Protein AF-W1J8R1-F1 (afdb_monomer)

pLDDT: mean 71.97, std 13.18, range [41.44, 95.25]

Mean predicted aligned error: 13.02 Å

Organism: NCBI:txid1427517

Solvent-accessible surface area (backbone atoms only — not comparable to full-atom values): 8286 Å² total; per-residue (Å²): 131,68,73,87,50,47,66,60,50,51,53,49,51,54,52,40,44,76,62,70,53,57,94,88,52,72,86,82,47,63,68,62,70,63,62,80,79,67,95,63,91,63,87,84,70,92,52,74,68,58,52,52,48,52,52,51,52,50,31,54,50,50,14,61,76,70,73,47,95,47,43,77,65,55,52,51,49,52,54,49,38,56,57,54,68,43,91,81,56,47,69,67,58,54,32,61,75,72,62,53,93,52,67,69,77,52,51,75,48,61,67,76,52,61,70,57,55,47,52,51,50,49,57,55,45,54,69,74,61,61,77,82,123

Structure (mmCIF, N/CA/C/O backbone):
data_AF-W1J8R1-F1
#
_entry.id   AF-W1J8R1-F1
#
loop_
_atom_site.group_PDB
_atom_site.id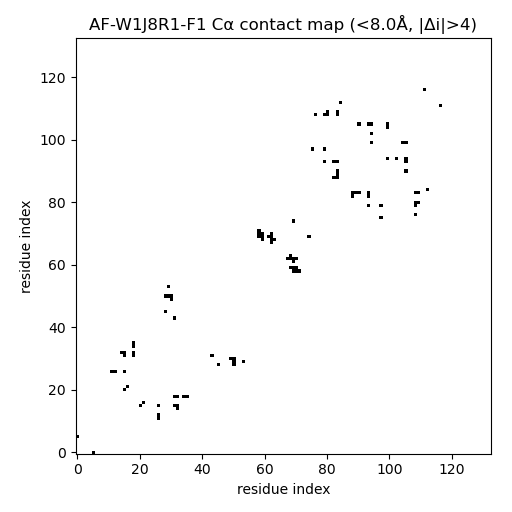
_atom_site.type_symbol
_atom_site.label_atom_id
_atom_site.label_alt_id
_atom_site.label_comp_id
_atom_site.label_asym_id
_atom_site.label_entity_id
_atom_site.label_seq_id
_atom_site.pdbx_PDB_ins_code
_atom_site.Cartn_x
_atom_site.Cartn_y
_atom_site.Cartn_z
_atom_site.occupancy
_atom_site.B_iso_or_equiv
_atom_site.auth_seq_id
_atom_site.auth_comp_id
_atom_site.auth_asym_id
_atom_site.auth_atom_id
_atom_site.pdbx_PDB_model_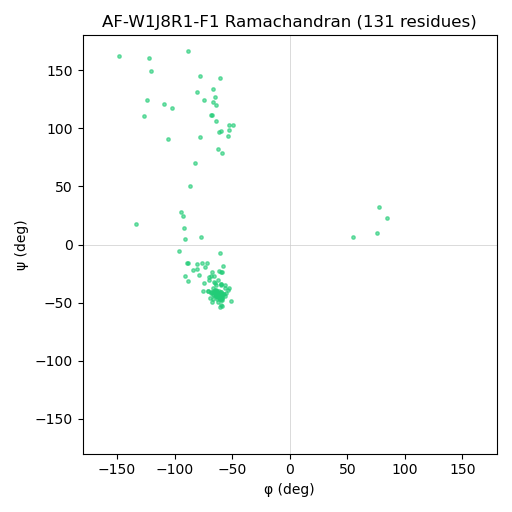num
ATOM 1 N N . MET A 1 1 ? -0.761 -16.150 -0.639 1.00 53.12 1 MET A N 1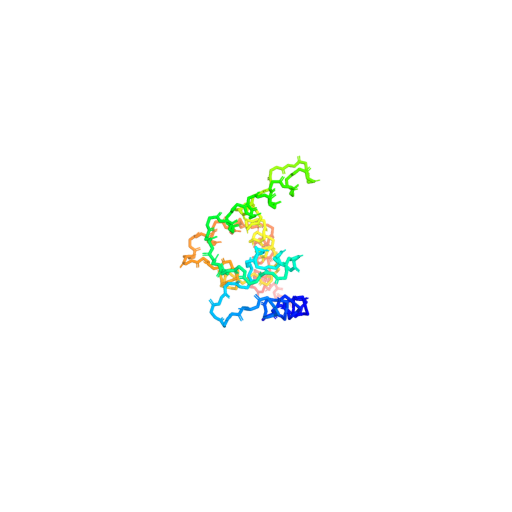
ATOM 2 C CA . MET A 1 1 ? -1.008 -15.242 -1.787 1.00 53.12 1 MET A CA 1
ATOM 3 C C . MET A 1 1 ? -2.508 -15.021 -1.887 1.00 53.12 1 MET A C 1
ATOM 5 O O . MET A 1 1 ? -3.220 -16.012 -1.846 1.00 53.12 1 MET A O 1
ATOM 9 N N . ILE A 1 2 ? -2.983 -13.773 -1.970 1.00 66.81 2 ILE A N 1
ATOM 10 C CA . ILE A 1 2 ? -4.421 -13.449 -2.048 1.00 66.81 2 ILE A CA 1
ATOM 11 C C . ILE A 1 2 ? -4.964 -13.955 -3.402 1.00 66.81 2 ILE A C 1
ATOM 13 O O . ILE A 1 2 ? -4.550 -13.414 -4.434 1.00 66.81 2 ILE A O 1
ATOM 17 N N . PRO A 1 3 ? -5.832 -14.990 -3.445 1.00 68.50 3 PRO A N 1
ATOM 18 C CA . PRO A 1 3 ? -6.251 -15.633 -4.698 1.00 68.50 3 PRO A CA 1
ATOM 19 C C . PRO A 1 3 ? -6.866 -14.661 -5.710 1.00 68.50 3 PRO A C 1
ATOM 21 O O . PRO A 1 3 ? -6.617 -14.764 -6.909 1.00 68.50 3 PRO A O 1
ATOM 24 N N . GL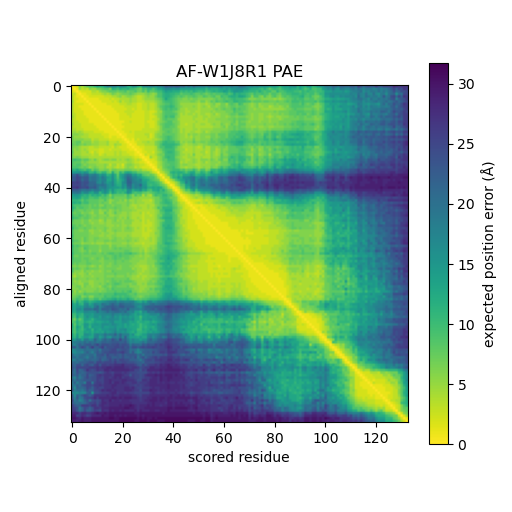N A 1 4 ? -7.593 -13.662 -5.214 1.00 79.44 4 GLN A N 1
ATOM 25 C CA . GLN A 1 4 ? -8.273 -12.636 -6.001 1.00 79.44 4 GLN A CA 1
ATOM 26 C C . GLN A 1 4 ? -7.292 -11.727 -6.761 1.00 79.44 4 GLN A C 1
ATOM 28 O O . GLN A 1 4 ? -7.627 -11.205 -7.822 1.00 79.44 4 GLN A O 1
ATOM 33 N N . LEU A 1 5 ? -6.061 -11.559 -6.259 1.00 73.38 5 LEU A N 1
ATOM 34 C CA . LEU A 1 5 ? -5.030 -10.755 -6.925 1.00 73.38 5 LEU A CA 1
ATOM 35 C C . LEU A 1 5 ? -4.265 -11.542 -7.993 1.00 73.38 5 LEU A C 1
ATOM 37 O O . LEU A 1 5 ? -3.695 -10.943 -8.905 1.00 73.38 5 LEU A O 1
ATOM 41 N N . LYS A 1 6 ? -4.265 -12.878 -7.913 1.00 79.38 6 LYS A N 1
ATOM 42 C CA . LYS A 1 6 ? -3.500 -13.764 -8.801 1.00 79.38 6 LYS A CA 1
ATOM 43 C C . LYS A 1 6 ? -3.709 -13.487 -10.301 1.00 79.38 6 LYS A C 1
ATOM 45 O O . LYS A 1 6 ? -2.695 -13.343 -10.981 1.00 79.38 6 LYS A O 1
ATOM 50 N N . PRO A 1 7 ? -4.940 -13.357 -10.843 1.00 84.81 7 PRO A N 1
ATOM 51 C CA . PRO A 1 7 ? -5.119 -13.134 -12.282 1.00 84.81 7 PRO A CA 1
ATOM 52 C C . PRO A 1 7 ? -4.554 -11.785 -12.744 1.00 84.81 7 PRO A C 1
ATOM 54 O O . PRO A 1 7 ? -3.918 -11.703 -13.793 1.00 84.81 7 PRO A O 1
ATOM 57 N N . ARG A 1 8 ? -4.721 -10.728 -11.939 1.00 81.38 8 ARG A N 1
ATOM 58 C CA . ARG A 1 8 ? -4.208 -9.387 -12.262 1.00 81.38 8 ARG A CA 1
ATOM 59 C C . ARG A 1 8 ? -2.687 -9.321 -12.159 1.00 81.38 8 ARG A C 1
ATOM 61 O O . ARG A 1 8 ? -2.050 -8.719 -13.015 1.00 81.38 8 ARG A O 1
ATOM 68 N N . LEU A 1 9 ? -2.105 -9.971 -11.151 1.00 82.44 9 LEU A N 1
ATOM 69 C CA . LEU A 1 9 ? -0.653 -10.072 -11.005 1.00 82.44 9 LEU A CA 1
ATOM 70 C C . LEU A 1 9 ? -0.027 -10.890 -12.137 1.00 82.44 9 LEU A C 1
ATOM 72 O O . LEU A 1 9 ? 1.000 -10.484 -12.664 1.00 82.44 9 LEU A O 1
ATOM 76 N N . ALA A 1 10 ? -0.660 -11.988 -12.559 1.00 87.12 10 ALA A N 1
ATOM 77 C CA . ALA A 1 10 ? -0.204 -12.758 -13.714 1.00 87.12 10 ALA A CA 1
ATOM 78 C C . ALA A 1 10 ? -0.201 -11.897 -14.987 1.00 87.12 10 ALA A C 1
ATOM 80 O O . ALA A 1 10 ? 0.811 -11.825 -15.677 1.00 87.12 10 ALA A O 1
ATOM 81 N N . GLN A 1 11 ? -1.290 -11.165 -15.246 1.00 87.31 11 GLN A N 1
ATOM 82 C CA . GLN A 1 11 ? -1.364 -10.234 -16.373 1.00 87.31 11 GLN A CA 1
ATOM 83 C C . GLN A 1 11 ? -0.256 -9.168 -16.318 1.00 87.31 11 GLN A C 1
ATOM 85 O O . GLN A 1 11 ? 0.366 -8.874 -17.337 1.00 87.31 11 GLN A O 1
ATOM 90 N N . LEU A 1 12 ? 0.007 -8.608 -15.135 1.00 84.62 12 LEU A N 1
ATOM 91 C CA . LEU A 1 12 ? 1.047 -7.602 -14.931 1.00 84.62 12 LEU A CA 1
ATOM 92 C C . LEU A 1 12 ? 2.449 -8.161 -15.208 1.00 84.62 12 LEU A C 1
ATOM 94 O O . LEU A 1 12 ? 3.246 -7.512 -15.882 1.00 84.62 12 LEU A O 1
ATOM 98 N N . VAL A 1 13 ? 2.736 -9.371 -14.723 1.00 86.75 13 VAL A N 1
ATOM 99 C CA . VAL A 1 13 ? 4.011 -10.067 -14.952 1.00 86.75 13 VAL A CA 1
ATOM 100 C C . VAL A 1 13 ? 4.221 -10.329 -16.441 1.00 86.75 13 VAL A C 1
ATOM 102 O O . VAL A 1 13 ? 5.292 -10.032 -16.966 1.00 86.75 13 VAL A O 1
ATOM 105 N N . GLU A 1 14 ? 3.204 -10.829 -17.141 1.00 88.31 14 GLU A N 1
ATOM 106 C CA . GLU A 1 14 ? 3.296 -11.096 -18.579 1.00 88.31 14 GLU A CA 1
ATOM 107 C C . GLU A 1 14 ? 3.508 -9.808 -19.388 1.00 88.31 14 GLU A C 1
ATOM 109 O O . GLU A 1 14 ? 4.342 -9.763 -20.293 1.00 88.31 14 GLU A O 1
ATOM 114 N N . GLN A 1 15 ? 2.838 -8.715 -19.016 1.00 85.00 15 GLN A N 1
ATOM 115 C CA . GLN A 1 15 ? 3.074 -7.403 -19.624 1.00 85.00 15 GLN A CA 1
ATOM 116 C C . GLN A 1 15 ? 4.485 -6.873 -19.343 1.00 85.00 15 GLN A C 1
ATOM 118 O O . GLN A 1 15 ? 5.127 -6.346 -20.250 1.00 85.00 15 GLN A O 1
ATOM 123 N N . ALA A 1 16 ? 4.987 -7.029 -18.117 1.00 84.19 16 ALA A N 1
ATOM 124 C CA . ALA A 1 16 ? 6.334 -6.606 -17.753 1.00 84.19 16 ALA A CA 1
ATOM 125 C C . ALA A 1 16 ? 7.398 -7.378 -18.549 1.00 84.19 16 ALA A C 1
ATOM 127 O O . ALA A 1 16 ? 8.307 -6.761 -19.108 1.00 84.19 16 ALA A O 1
ATOM 128 N N . LYS A 1 17 ? 7.256 -8.705 -18.672 1.00 85.12 17 LYS A N 1
ATOM 129 C CA . LYS A 1 17 ? 8.128 -9.556 -19.501 1.00 85.12 17 LYS A CA 1
ATOM 130 C C . LYS A 1 17 ? 8.086 -9.154 -20.972 1.00 85.12 17 LYS A C 1
ATOM 132 O O . LYS A 1 17 ? 9.137 -9.022 -21.591 1.00 85.12 17 LYS A O 1
ATOM 137 N N . ALA A 1 18 ? 6.897 -8.880 -21.514 1.00 84.50 18 ALA A N 1
ATOM 138 C CA . ALA A 1 18 ? 6.746 -8.387 -22.884 1.00 84.50 18 ALA A CA 1
ATOM 139 C C . ALA A 1 18 ? 7.433 -7.025 -23.112 1.00 84.50 18 ALA A C 1
ATOM 141 O O . ALA A 1 18 ? 7.785 -6.698 -24.242 1.00 84.50 18 ALA A O 1
ATOM 142 N N . CYS A 1 19 ? 7.652 -6.243 -22.049 1.00 79.62 19 CYS A N 1
ATOM 143 C CA . CYS A 1 19 ? 8.445 -5.012 -22.059 1.00 79.62 19 CYS A CA 1
ATOM 144 C C . CYS A 1 19 ? 9.934 -5.232 -21.707 1.00 79.62 19 CYS A C 1
ATOM 146 O O . CYS A 1 19 ? 10.633 -4.266 -21.405 1.00 79.62 19 CYS A O 1
ATOM 148 N N . GLY A 1 20 ? 10.428 -6.475 -21.720 1.00 82.00 20 GLY A N 1
ATOM 149 C CA . GLY A 1 20 ? 11.837 -6.806 -21.485 1.00 82.00 20 GLY A CA 1
ATOM 150 C C . GLY A 1 20 ? 12.238 -6.927 -20.013 1.00 82.00 20 GLY A C 1
ATOM 151 O O . GLY A 1 20 ? 13.414 -6.756 -19.694 1.00 82.00 20 GLY A O 1
ATOM 152 N N . ALA A 1 21 ? 11.292 -7.188 -19.103 1.00 84.56 21 ALA A N 1
ATOM 153 C CA . ALA A 1 21 ? 11.625 -7.379 -17.696 1.00 84.56 21 ALA A CA 1
ATOM 154 C C . ALA A 1 21 ? 12.449 -8.639 -17.416 1.00 84.56 21 ALA A C 1
ATOM 156 O O . ALA A 1 21 ? 12.114 -9.726 -17.880 1.00 84.56 21 ALA A O 1
ATOM 157 N N . LYS A 1 22 ? 13.498 -8.473 -16.606 1.00 83.69 22 LYS A N 1
ATOM 158 C CA . LYS A 1 22 ? 14.316 -9.542 -16.027 1.00 83.69 22 LYS A CA 1
ATOM 159 C C . LYS A 1 22 ? 13.721 -10.006 -14.696 1.00 83.69 22 LYS A C 1
ATOM 161 O O . LYS A 1 22 ? 12.894 -9.321 -14.104 1.00 83.69 22 LYS A O 1
ATOM 166 N N . GLU A 1 23 ? 14.181 -11.146 -14.188 1.00 81.25 23 GLU A N 1
ATOM 167 C CA . GLU A 1 23 ? 13.645 -11.752 -12.957 1.00 81.25 23 GLU A CA 1
ATOM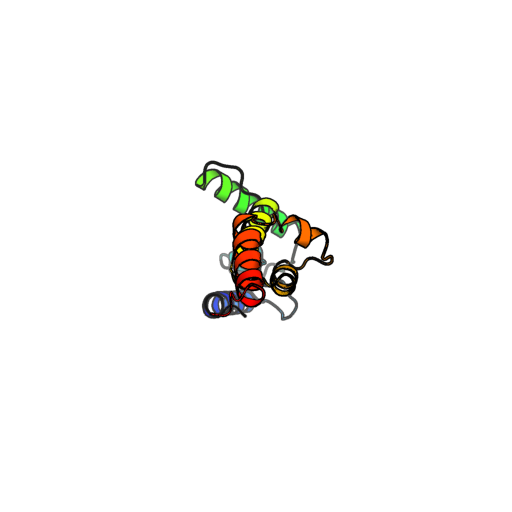 168 C C . GLU A 1 23 ? 13.776 -10.857 -11.715 1.00 81.25 23 GLU A C 1
ATOM 170 O O . GLU A 1 23 ? 12.879 -10.833 -10.878 1.00 81.25 23 GLU A O 1
ATOM 175 N N . ASN A 1 24 ? 14.859 -10.080 -11.622 1.00 82.12 24 ASN A N 1
ATOM 176 C CA . ASN A 1 24 ? 15.141 -9.217 -10.469 1.00 82.12 24 ASN A CA 1
ATOM 177 C C . ASN A 1 24 ? 14.588 -7.794 -10.614 1.00 82.12 24 ASN A C 1
ATOM 179 O O . ASN A 1 24 ? 14.868 -6.928 -9.785 1.00 82.12 24 ASN A O 1
ATOM 183 N N . ASP A 1 25 ? 13.851 -7.523 -11.687 1.00 80.31 25 ASP A N 1
ATOM 184 C CA . ASP A 1 25 ? 13.288 -6.206 -11.910 1.00 80.31 25 ASP A CA 1
ATOM 185 C C . ASP A 1 25 ? 12.038 -5.952 -11.053 1.00 80.31 25 ASP A C 1
ATOM 187 O O . ASP A 1 25 ? 11.211 -6.849 -10.866 1.00 80.31 25 ASP A O 1
ATOM 191 N N . PRO A 1 26 ? 11.831 -4.711 -10.580 1.00 80.06 26 PRO A N 1
ATOM 192 C CA . PRO A 1 26 ? 10.633 -4.363 -9.835 1.00 80.06 26 PRO A CA 1
ATOM 193 C C . PRO A 1 26 ? 9.386 -4.493 -10.719 1.00 80.06 26 PRO A C 1
ATOM 195 O O . PRO A 1 26 ? 9.229 -3.796 -11.723 1.00 80.06 26 PRO A O 1
ATOM 198 N N . LEU A 1 27 ? 8.463 -5.364 -10.299 1.00 78.44 27 LEU A N 1
ATOM 199 C CA . LEU A 1 27 ? 7.209 -5.642 -11.009 1.00 78.44 27 LEU A CA 1
ATOM 200 C C . LEU A 1 27 ? 6.323 -4.393 -11.165 1.00 78.44 27 LEU A C 1
ATOM 202 O O . LEU A 1 27 ? 5.629 -4.244 -12.168 1.00 78.44 27 LEU A O 1
ATOM 206 N N . PHE A 1 28 ? 6.348 -3.493 -10.179 1.00 76.12 28 PHE A N 1
ATOM 207 C CA . PHE A 1 28 ? 5.510 -2.293 -10.135 1.00 76.12 28 PHE A CA 1
ATOM 208 C C . PHE A 1 28 ? 6.174 -1.040 -10.730 1.00 76.12 28 PHE A C 1
ATOM 210 O O . PHE A 1 28 ? 5.756 0.076 -10.425 1.00 76.12 28 PHE A O 1
ATOM 217 N N . ASP A 1 29 ? 7.150 -1.182 -11.633 1.00 78.25 29 ASP A N 1
ATOM 218 C CA . ASP A 1 29 ? 7.615 -0.028 -12.404 1.00 78.25 29 ASP A CA 1
ATOM 219 C C . ASP A 1 29 ? 6.649 0.321 -13.548 1.00 78.25 29 ASP A C 1
ATOM 221 O O . ASP A 1 29 ? 6.756 -0.145 -14.686 1.00 78.25 29 ASP A O 1
ATOM 225 N N . LEU A 1 30 ? 5.722 1.230 -13.248 1.00 73.00 30 LEU A N 1
ATOM 226 C CA . LEU A 1 30 ? 4.750 1.748 -14.212 1.00 73.00 30 LEU A CA 1
ATOM 227 C C . LEU A 1 30 ? 5.401 2.438 -15.416 1.00 73.00 30 LEU A C 1
ATOM 229 O O . LEU A 1 30 ? 4.779 2.535 -16.472 1.00 73.00 30 LEU A O 1
ATOM 233 N N . THR A 1 31 ? 6.637 2.924 -15.288 1.00 76.44 31 THR A N 1
ATOM 234 C CA . THR A 1 31 ? 7.356 3.557 -16.400 1.00 76.44 31 THR A CA 1
ATOM 235 C C . THR A 1 31 ? 7.576 2.533 -17.510 1.00 76.44 31 THR A C 1
ATOM 237 O O . THR A 1 31 ? 7.216 2.790 -18.657 1.00 76.44 31 THR A O 1
ATOM 240 N N . ARG A 1 32 ? 8.042 1.330 -17.151 1.00 78.00 32 ARG A N 1
ATOM 241 C CA . ARG A 1 32 ? 8.250 0.189 -18.057 1.00 78.00 32 ARG A CA 1
ATOM 242 C C . ARG A 1 32 ? 6.999 -0.199 -18.842 1.00 78.00 32 ARG A C 1
ATOM 244 O O . ARG A 1 32 ? 7.067 -0.460 -20.039 1.00 78.00 32 ARG A O 1
ATOM 251 N N . LEU A 1 33 ? 5.846 -0.193 -18.178 1.00 73.31 33 LEU A N 1
ATOM 252 C CA . LEU A 1 33 ? 4.565 -0.585 -18.775 1.00 73.31 33 LEU A CA 1
ATOM 253 C C . LEU A 1 33 ? 4.007 0.471 -19.744 1.00 73.31 33 LEU A C 1
ATOM 255 O O . LEU A 1 33 ? 3.183 0.149 -20.598 1.00 73.31 33 LEU A O 1
ATOM 259 N N . ARG A 1 34 ? 4.467 1.725 -19.650 1.00 65.88 34 ARG A N 1
ATOM 260 C CA . ARG A 1 34 ? 4.026 2.836 -20.512 1.00 65.88 34 ARG A CA 1
ATOM 261 C C . ARG A 1 34 ? 4.842 2.991 -21.798 1.00 65.88 34 ARG A C 1
ATOM 263 O O . ARG A 1 34 ? 4.377 3.656 -22.719 1.00 65.88 34 ARG A O 1
ATOM 270 N N . PHE A 1 35 ? 6.022 2.374 -21.905 1.00 60.50 35 PHE A N 1
ATOM 271 C CA . PHE A 1 35 ? 6.922 2.544 -23.060 1.00 60.50 35 PHE A CA 1
ATOM 272 C C . PHE A 1 35 ? 6.517 1.778 -24.329 1.00 60.50 35 PHE A C 1
ATOM 274 O O . PHE A 1 35 ? 7.231 1.829 -25.329 1.00 60.50 35 PHE A O 1
ATOM 281 N N . ARG A 1 36 ? 5.346 1.131 -24.354 1.00 54.69 36 ARG A N 1
ATOM 282 C CA . ARG A 1 36 ? 4.849 0.380 -25.520 1.00 54.69 36 ARG A CA 1
ATOM 283 C C . ARG A 1 36 ? 4.638 1.208 -26.798 1.00 54.69 36 ARG A C 1
ATOM 285 O O . ARG A 1 36 ? 4.348 0.627 -27.836 1.00 54.69 36 ARG A O 1
ATOM 292 N N . HIS A 1 37 ? 4.758 2.535 -26.759 1.00 49.94 37 HIS A N 1
ATOM 293 C CA . HIS A 1 37 ? 4.245 3.381 -27.836 1.00 49.94 37 HIS A CA 1
ATOM 294 C C . HIS A 1 37 ? 5.172 3.666 -29.021 1.00 49.94 37 HIS A C 1
ATOM 296 O O . HIS A 1 37 ? 4.648 4.094 -30.046 1.00 49.94 37 HIS A O 1
ATOM 302 N N . HIS A 1 38 ? 6.490 3.442 -28.963 1.00 50.31 38 HIS A N 1
ATOM 303 C CA . HIS A 1 38 ? 7.371 4.031 -29.991 1.00 50.31 38 HIS A CA 1
ATOM 304 C C . HIS A 1 38 ? 8.420 3.133 -30.642 1.00 50.31 38 HIS A C 1
ATOM 306 O O . HIS A 1 38 ? 9.331 3.681 -31.252 1.00 50.31 38 HIS A O 1
ATOM 312 N N . GLY A 1 39 ? 8.324 1.797 -30.564 1.00 51.16 39 GLY A N 1
ATOM 313 C CA . GLY A 1 39 ? 9.132 0.881 -31.402 1.00 51.16 39 GLY A CA 1
ATOM 314 C C . GLY A 1 39 ? 10.660 1.065 -31.337 1.00 51.16 39 GLY A C 1
ATOM 315 O O . GLY A 1 39 ? 11.399 0.437 -32.087 1.00 51.16 39 GLY A O 1
ATOM 316 N N . ARG A 1 40 ? 11.148 1.932 -30.449 1.00 49.81 40 ARG A N 1
ATOM 317 C CA . ARG A 1 40 ? 12.546 2.263 -30.246 1.00 49.81 40 ARG A CA 1
ATOM 318 C C . ARG A 1 40 ? 12.975 1.522 -29.002 1.00 49.81 40 ARG A C 1
ATOM 320 O O . ARG A 1 40 ? 12.476 1.795 -27.912 1.00 49.81 40 ARG A O 1
ATOM 327 N N . HIS A 1 41 ? 13.932 0.621 -29.185 1.00 48.66 41 HIS A N 1
ATOM 328 C CA . HIS A 1 41 ? 14.830 0.179 -28.130 1.00 48.66 41 HIS A CA 1
ATOM 329 C C . HIS A 1 41 ? 15.584 1.407 -27.592 1.00 48.66 41 HIS A C 1
ATOM 331 O O . HIS A 1 41 ? 16.717 1.684 -27.970 1.00 48.66 41 HIS A O 1
ATOM 337 N N . VAL A 1 42 ? 14.930 2.198 -26.746 1.00 55.56 42 VAL A N 1
ATOM 338 C CA . VAL A 1 42 ? 15.630 3.098 -25.835 1.00 55.56 42 VAL A CA 1
ATOM 339 C C . VAL A 1 42 ? 16.065 2.216 -24.676 1.00 55.56 42 VAL A C 1
ATOM 341 O O . VAL A 1 42 ? 15.259 1.433 -24.173 1.00 55.56 42 VAL A O 1
ATOM 344 N N . SER A 1 43 ? 17.334 2.295 -24.283 1.00 62.25 43 SER A N 1
ATOM 345 C CA . SER A 1 43 ? 17.860 1.588 -23.117 1.00 62.25 43 SER A CA 1
ATOM 346 C C . SER A 1 43 ? 16.983 1.900 -21.904 1.00 62.25 43 SER A C 1
ATOM 348 O O . SER A 1 43 ? 17.041 2.997 -21.345 1.00 62.25 43 SER A O 1
ATOM 350 N N . TYR A 1 44 ? 16.116 0.961 -21.531 1.00 68.50 44 TYR A N 1
ATOM 351 C CA . TYR A 1 44 ? 15.309 1.091 -20.333 1.00 68.50 44 TYR A CA 1
ATOM 352 C C . TYR A 1 44 ? 16.254 1.051 -19.130 1.00 68.50 44 TYR A C 1
ATOM 354 O O . TYR A 1 44 ? 17.006 0.092 -18.949 1.00 68.50 44 TYR A O 1
ATOM 362 N N . GLN A 1 45 ? 16.211 2.101 -18.316 1.00 72.19 45 GLN A N 1
ATOM 363 C CA . GLN A 1 45 ? 16.936 2.173 -17.060 1.00 72.19 45 GLN A CA 1
ATOM 364 C C . GLN A 1 45 ? 15.936 2.463 -15.949 1.00 72.19 45 GLN A C 1
ATOM 366 O O . GLN A 1 45 ? 15.181 3.438 -16.002 1.00 72.19 45 GLN A O 1
ATOM 371 N N . TYR A 1 46 ? 15.921 1.592 -14.945 1.00 75.12 46 TYR A N 1
ATOM 372 C CA . TYR A 1 46 ? 15.123 1.812 -13.752 1.00 75.12 46 TYR A CA 1
ATOM 373 C C . TYR A 1 46 ? 15.654 3.046 -13.008 1.00 75.12 46 TYR A C 1
ATOM 375 O O . TYR A 1 46 ? 16.845 3.147 -12.711 1.00 75.12 46 TYR A O 1
ATOM 383 N N . HIS A 1 47 ? 14.758 3.989 -12.714 1.00 80.12 47 HIS A N 1
ATOM 384 C CA . HIS A 1 47 ? 15.067 5.204 -11.966 1.00 80.12 47 HIS A CA 1
ATOM 385 C C . HIS A 1 47 ? 14.108 5.339 -10.791 1.00 80.12 47 HIS A C 1
ATOM 387 O O . HIS A 1 47 ? 12.928 5.651 -10.968 1.00 80.12 47 HIS A O 1
ATOM 393 N N . HIS A 1 48 ? 14.645 5.165 -9.589 1.00 78.12 48 HIS A N 1
ATOM 394 C CA . HIS A 1 48 ? 13.878 5.188 -8.350 1.00 78.12 48 HIS A CA 1
ATOM 395 C C . HIS A 1 48 ? 13.079 6.493 -8.148 1.00 78.12 48 HIS A C 1
ATOM 397 O O . HIS A 1 48 ? 11.930 6.468 -7.706 1.00 78.12 48 HIS A O 1
ATOM 403 N N . ASP A 1 49 ? 13.631 7.644 -8.542 1.00 82.38 49 ASP A N 1
ATOM 404 C CA . ASP A 1 49 ? 12.941 8.933 -8.398 1.00 82.38 49 ASP A CA 1
ATOM 405 C C . ASP A 1 49 ? 11.737 9.086 -9.336 1.00 82.38 49 ASP A C 1
ATOM 407 O O . ASP A 1 49 ? 10.740 9.711 -8.961 1.00 82.38 49 ASP A O 1
ATOM 411 N N . ARG A 1 50 ? 11.767 8.462 -10.524 1.00 79.50 50 ARG A N 1
ATOM 412 C CA . ARG A 1 50 ? 10.602 8.456 -11.425 1.00 79.50 50 ARG A CA 1
ATOM 413 C C . ARG A 1 50 ? 9.458 7.640 -10.843 1.00 79.50 50 ARG A C 1
ATOM 415 O O . ARG A 1 50 ? 8.310 8.072 -10.899 1.00 79.50 50 ARG A O 1
ATOM 422 N N . GLU A 1 51 ? 9.765 6.490 -10.250 1.00 78.75 51 GLU A N 1
ATOM 423 C CA . GLU A 1 51 ? 8.762 5.664 -9.576 1.00 78.75 51 GLU A CA 1
ATOM 424 C C . GLU A 1 51 ? 8.111 6.431 -8.416 1.00 78.75 51 GLU A C 1
ATOM 426 O O . GLU A 1 51 ? 6.882 6.508 -8.331 1.00 78.75 51 GLU A O 1
ATOM 431 N N . LYS A 1 52 ? 8.918 7.099 -7.578 1.00 82.19 52 LYS A N 1
ATOM 432 C CA . LYS A 1 52 ? 8.407 7.987 -6.522 1.00 82.19 52 LYS A CA 1
ATOM 433 C C . LYS A 1 52 ? 7.493 9.071 -7.083 1.00 82.19 52 LYS A C 1
ATOM 435 O O . LYS A 1 52 ? 6.434 9.333 -6.513 1.00 82.19 52 LYS A O 1
ATOM 440 N N . GLN A 1 53 ? 7.876 9.702 -8.190 1.00 83.50 53 GLN A N 1
ATOM 441 C CA . GLN A 1 53 ? 7.053 10.725 -8.829 1.00 83.50 53 GLN A CA 1
ATOM 442 C C . GLN A 1 53 ? 5.718 10.152 -9.316 1.00 83.50 53 GLN A C 1
ATOM 444 O O . GLN A 1 53 ? 4.679 10.759 -9.065 1.00 83.50 53 GLN A O 1
ATOM 449 N N . HIS A 1 54 ? 5.720 8.974 -9.943 1.00 82.31 54 HIS A N 1
ATOM 450 C CA . HIS A 1 54 ? 4.498 8.296 -10.376 1.00 82.31 54 HIS A CA 1
ATOM 451 C C . HIS A 1 54 ? 3.565 7.978 -9.205 1.00 82.31 54 HIS A C 1
ATOM 453 O O . HIS A 1 54 ? 2.368 8.258 -9.293 1.00 82.31 54 HIS A O 1
ATOM 459 N N . LEU A 1 55 ? 4.105 7.471 -8.093 1.00 83.12 55 LEU A N 1
ATOM 460 C CA . LEU A 1 55 ? 3.332 7.236 -6.872 1.00 83.12 55 LEU A CA 1
ATOM 461 C C . LEU A 1 55 ? 2.733 8.537 -6.330 1.00 83.12 55 LEU A C 1
ATOM 463 O O . LEU A 1 55 ? 1.537 8.589 -6.046 1.00 83.12 55 LEU A O 1
ATOM 467 N N . ARG A 1 56 ? 3.519 9.618 -6.247 1.00 86.56 56 ARG A N 1
ATOM 468 C CA . ARG A 1 56 ? 3.003 10.931 -5.820 1.00 86.56 56 ARG A CA 1
ATOM 469 C C . ARG A 1 56 ? 1.885 11.418 -6.738 1.00 86.56 56 ARG A C 1
ATOM 471 O O . ARG A 1 56 ? 0.843 11.844 -6.252 1.00 86.56 56 ARG A O 1
ATOM 478 N N . SER A 1 57 ? 2.064 11.324 -8.054 1.00 87.94 57 SER A N 1
ATOM 479 C CA . SER A 1 57 ? 1.042 11.711 -9.031 1.00 87.94 57 SER A CA 1
ATOM 480 C C . SER A 1 57 ? -0.238 10.884 -8.899 1.00 87.94 57 SER A C 1
ATOM 482 O O . SER A 1 57 ? -1.325 11.451 -8.987 1.00 87.94 57 SER A O 1
ATOM 484 N N . PHE A 1 58 ? -0.128 9.575 -8.659 1.00 88.12 58 PHE A N 1
ATOM 485 C CA . PHE A 1 58 ? -1.275 8.702 -8.410 1.00 88.12 58 PHE A CA 1
ATOM 486 C C . PHE A 1 58 ? -2.058 9.144 -7.168 1.00 88.12 58 PHE A C 1
ATOM 488 O O . PHE A 1 58 ? -3.249 9.427 -7.270 1.00 88.12 58 PHE A O 1
ATOM 495 N N . PHE A 1 59 ? -1.389 9.299 -6.023 1.00 89.50 59 PHE A N 1
ATOM 496 C CA . PHE A 1 59 ? -2.046 9.705 -4.776 1.00 89.50 59 PHE A CA 1
ATOM 497 C C . PHE A 1 59 ? -2.605 11.133 -4.825 1.00 89.50 59 PHE A C 1
ATOM 499 O O . PHE A 1 59 ? -3.662 11.398 -4.257 1.00 89.50 59 PHE A O 1
ATOM 506 N N . ASN A 1 60 ? -1.966 12.041 -5.567 1.00 91.94 60 ASN A N 1
ATOM 507 C CA . ASN A 1 60 ? -2.506 13.380 -5.805 1.00 91.94 60 ASN A CA 1
ATOM 508 C C . ASN A 1 60 ? -3.807 13.342 -6.616 1.00 91.94 60 ASN A C 1
ATOM 510 O O . ASN A 1 60 ? -4.730 14.097 -6.323 1.00 91.94 60 ASN A O 1
ATOM 514 N N . ARG A 1 61 ? -3.891 12.481 -7.639 1.00 93.00 61 ARG A N 1
ATOM 515 C CA . ARG A 1 61 ? -5.127 12.288 -8.411 1.00 93.00 61 ARG A CA 1
ATOM 516 C C . ARG A 1 61 ? -6.218 11.661 -7.553 1.00 93.00 61 ARG A C 1
ATOM 518 O O . ARG A 1 61 ? -7.312 12.204 -7.502 1.00 93.00 61 ARG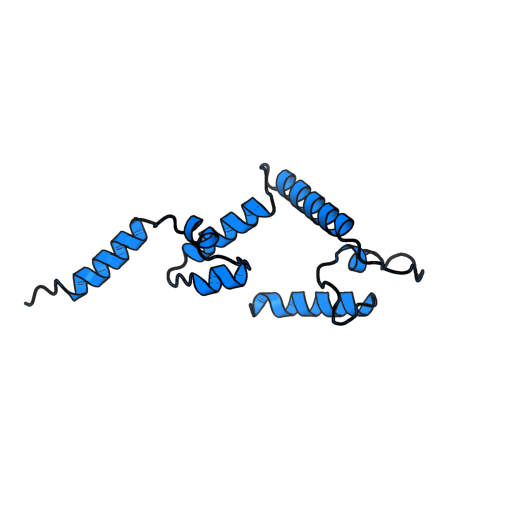 A O 1
ATOM 525 N N . LEU A 1 62 ? -5.877 10.604 -6.817 1.00 91.25 62 LEU A N 1
ATOM 526 C CA . LEU A 1 62 ? -6.794 9.937 -5.898 1.00 91.25 62 LEU A CA 1
ATOM 527 C C . LEU A 1 62 ? -7.346 10.911 -4.848 1.00 91.25 62 LEU A C 1
ATOM 529 O O . LEU A 1 62 ? -8.544 10.942 -4.609 1.00 91.25 62 LEU A O 1
ATOM 533 N N . SER A 1 63 ? -6.495 11.774 -4.288 1.00 93.88 63 SER A N 1
ATOM 534 C CA . SER A 1 63 ? -6.928 12.805 -3.336 1.00 93.88 63 SER A CA 1
ATOM 535 C C . SER A 1 63 ? -7.958 13.767 -3.933 1.00 93.88 63 SER A C 1
ATOM 537 O O . SER A 1 63 ? -8.921 14.138 -3.269 1.00 93.88 63 SER A O 1
ATOM 539 N N . LYS A 1 64 ? -7.764 14.176 -5.194 1.00 95.25 64 LYS A N 1
ATOM 540 C CA . LYS A 1 64 ? -8.710 15.053 -5.897 1.00 95.25 64 LYS A CA 1
ATOM 541 C C . LYS A 1 64 ? -10.043 14.356 -6.149 1.00 95.25 64 LYS A C 1
ATOM 543 O O . LYS A 1 64 ? -11.079 14.970 -5.939 1.00 95.25 64 LYS A O 1
ATOM 548 N N . GLU A 1 65 ? -10.006 13.097 -6.577 1.00 95.06 65 GLU A N 1
ATOM 549 C CA . GLU A 1 65 ? -11.206 12.295 -6.846 1.00 95.06 65 GLU A CA 1
ATOM 550 C C . GLU A 1 65 ? -11.999 12.003 -5.563 1.00 95.06 65 GLU A C 1
ATOM 552 O O . GLU A 1 65 ? -13.224 12.049 -5.575 1.00 95.06 65 GLU A O 1
ATOM 557 N N . CYS A 1 66 ? -11.316 11.769 -4.441 1.00 92.38 66 CYS A N 1
ATOM 558 C CA . CYS A 1 66 ? -11.956 11.536 -3.147 1.00 92.38 66 CYS A CA 1
ATOM 559 C C . CYS A 1 66 ? -12.403 12.822 -2.427 1.00 92.38 66 CYS A C 1
ATOM 561 O O . CYS A 1 66 ? -13.173 12.739 -1.475 1.00 92.38 66 CYS A O 1
ATOM 563 N N . GLY A 1 67 ? -11.905 13.999 -2.824 1.00 94.38 67 GLY A N 1
ATOM 564 C CA . GLY A 1 67 ? -12.200 15.273 -2.155 1.00 94.38 67 GLY A CA 1
ATOM 565 C C . GLY A 1 67 ? -11.460 15.497 -0.827 1.00 94.38 67 GLY A C 1
ATOM 566 O O . GLY A 1 67 ? -11.758 16.452 -0.114 1.00 94.38 67 GLY A O 1
ATOM 567 N N . PHE A 1 68 ? -10.481 14.655 -0.480 1.00 92.38 68 PHE A N 1
ATOM 568 C CA . PHE A 1 68 ? -9.647 14.808 0.717 1.00 92.38 68 PHE A CA 1
ATOM 569 C C . PHE A 1 68 ? -8.231 14.267 0.491 1.00 92.38 68 PHE A C 1
ATOM 571 O O . PHE A 1 68 ? -7.975 13.501 -0.433 1.00 92.38 68 PHE A O 1
ATOM 578 N N . ALA A 1 69 ? -7.281 14.655 1.345 1.00 89.12 69 ALA A N 1
ATOM 579 C CA . ALA A 1 69 ? -5.888 14.233 1.209 1.00 89.12 69 ALA A CA 1
ATOM 580 C C . ALA A 1 69 ? -5.702 12.726 1.487 1.00 89.12 69 ALA A C 1
ATOM 582 O O . ALA A 1 69 ? -5.778 12.279 2.639 1.00 89.12 69 ALA A O 1
ATOM 583 N N . VAL A 1 70 ? -5.368 11.974 0.435 1.00 89.88 70 VAL A N 1
ATOM 584 C CA . VAL A 1 70 ? -4.988 10.556 0.456 1.00 89.88 70 VAL A CA 1
ATOM 585 C C . VAL A 1 70 ? -3.494 10.440 0.148 1.00 89.88 70 VAL A C 1
ATOM 587 O O . VAL A 1 70 ? -3.024 10.854 -0.909 1.00 89.88 70 VAL A O 1
ATOM 590 N N . SER A 1 71 ? -2.724 9.857 1.066 1.00 84.25 71 SER A N 1
ATOM 591 C CA . SER A 1 71 ? -1.281 9.638 0.906 1.00 84.25 71 SER A CA 1
ATOM 592 C C . SER A 1 71 ? -0.936 8.151 1.033 1.00 84.25 71 SER A C 1
ATOM 594 O O . SER A 1 71 ? -1.715 7.410 1.638 1.00 84.25 71 SER A O 1
ATOM 596 N N . PRO A 1 72 ? 0.237 7.697 0.540 1.00 83.31 72 PRO A N 1
ATOM 597 C CA . PRO A 1 72 ? 0.674 6.312 0.725 1.00 83.31 72 PRO A CA 1
ATOM 598 C C . PRO A 1 72 ? 0.661 5.887 2.195 1.00 83.31 72 PRO A C 1
ATOM 600 O O . PRO A 1 72 ? 0.254 4.777 2.526 1.00 83.31 72 PRO A O 1
ATOM 603 N N . HIS A 1 73 ? 1.072 6.797 3.080 1.00 80.88 73 HIS A N 1
ATOM 604 C CA . HIS A 1 73 ? 1.091 6.556 4.514 1.00 80.88 73 HIS A CA 1
ATOM 605 C C . HIS A 1 73 ? -0.329 6.428 5.075 1.00 80.88 73 HIS A C 1
ATOM 607 O O . HIS A 1 73 ? -0.630 5.425 5.709 1.00 80.88 73 HIS A O 1
ATOM 613 N N . ARG A 1 74 ? -1.241 7.360 4.762 1.00 80.06 74 ARG A N 1
ATOM 614 C CA . ARG A 1 74 ? -2.646 7.276 5.203 1.00 80.06 74 ARG A CA 1
ATOM 615 C C . ARG A 1 74 ? -3.343 6.018 4.698 1.00 80.06 74 ARG A C 1
ATOM 617 O O . ARG A 1 74 ? -4.008 5.345 5.470 1.00 80.06 74 ARG A O 1
ATOM 624 N N . PHE A 1 75 ? -3.138 5.670 3.431 1.00 80.00 75 PHE A N 1
ATOM 625 C CA . PHE A 1 75 ? -3.690 4.451 2.847 1.00 80.00 75 PHE A CA 1
ATOM 626 C C . PHE A 1 75 ? -3.192 3.197 3.577 1.00 80.00 75 PHE A C 1
ATOM 628 O O . PHE A 1 75 ? -3.981 2.320 3.920 1.00 80.00 75 PHE A O 1
ATOM 635 N N . ARG A 1 76 ? -1.888 3.139 3.877 1.00 78.00 76 ARG A N 1
ATOM 636 C CA . ARG A 1 76 ? -1.284 2.065 4.673 1.00 78.00 76 ARG A CA 1
ATOM 637 C C . ARG A 1 76 ? -1.859 2.004 6.091 1.00 78.00 76 ARG A C 1
ATOM 639 O O . ARG A 1 76 ? -2.134 0.906 6.557 1.00 78.00 76 ARG A O 1
ATOM 646 N N . HIS A 1 77 ? -2.060 3.154 6.740 1.00 75.25 77 HIS A N 1
ATOM 647 C CA . HIS A 1 77 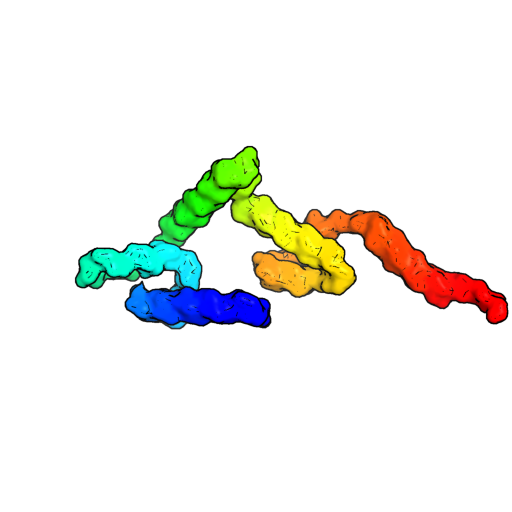? -2.704 3.248 8.055 1.00 75.25 77 HIS A CA 1
ATOM 648 C C . HIS A 1 77 ? -4.120 2.673 8.017 1.00 75.25 77 HIS A C 1
ATOM 650 O O . HIS A 1 77 ? -4.422 1.766 8.780 1.00 75.25 77 HIS A O 1
ATOM 656 N N . THR A 1 78 ? -4.963 3.137 7.091 1.00 77.38 78 THR A N 1
ATOM 657 C CA . THR A 1 78 ? -6.339 2.645 6.959 1.00 77.38 78 THR A CA 1
ATOM 658 C C . THR A 1 78 ? -6.371 1.142 6.705 1.00 77.38 78 THR A C 1
ATOM 660 O O . THR A 1 78 ? -7.103 0.431 7.381 1.00 77.38 78 THR A O 1
ATOM 663 N N . LEU A 1 79 ? -5.535 0.633 5.793 1.00 76.56 79 LEU A N 1
ATOM 664 C CA . LEU A 1 79 ? -5.447 -0.804 5.531 1.00 76.56 79 LEU A CA 1
ATOM 665 C C . LEU A 1 79 ? -5.039 -1.592 6.784 1.00 76.56 79 LEU A C 1
ATOM 667 O O . LEU A 1 79 ? -5.612 -2.642 7.055 1.00 76.56 79 LEU A O 1
ATOM 671 N N . ALA A 1 80 ? -4.061 -1.095 7.545 1.00 73.50 80 ALA A N 1
ATOM 672 C CA . ALA A 1 80 ? -3.620 -1.729 8.782 1.00 73.50 80 ALA A CA 1
ATOM 673 C C . ALA A 1 80 ? -4.750 -1.784 9.818 1.00 73.50 80 ALA A C 1
ATOM 675 O O . ALA A 1 80 ? -5.037 -2.855 10.343 1.00 73.50 80 ALA A O 1
ATOM 676 N N . THR A 1 81 ? -5.420 -0.656 10.063 1.00 72.94 81 THR A N 1
ATOM 677 C CA . THR A 1 81 ? -6.542 -0.562 11.003 1.00 72.94 81 THR A CA 1
ATOM 678 C C . THR A 1 81 ? -7.693 -1.485 10.607 1.00 72.94 81 THR A C 1
ATOM 680 O O . THR A 1 81 ? -8.194 -2.218 11.451 1.00 72.94 81 THR A O 1
ATOM 683 N N . GLU A 1 82 ? -8.090 -1.513 9.333 1.00 75.12 82 GLU A N 1
ATOM 684 C CA . GLU A 1 82 ? -9.175 -2.388 8.870 1.00 75.12 82 GLU A CA 1
ATOM 685 C C . GLU A 1 82 ? -8.827 -3.876 9.022 1.00 75.12 82 GLU A C 1
ATOM 687 O O . GLU A 1 82 ? -9.657 -4.663 9.472 1.00 75.12 82 GLU A O 1
ATOM 692 N N . LEU A 1 83 ? -7.579 -4.270 8.743 1.00 71.88 83 LEU A N 1
ATOM 693 C CA . LEU A 1 83 ? -7.128 -5.644 8.990 1.00 71.88 83 LEU A CA 1
ATOM 694 C C . LEU A 1 83 ? -7.115 -5.997 10.481 1.00 71.88 83 LEU A C 1
ATOM 696 O O . LEU A 1 83 ? -7.387 -7.138 10.843 1.00 71.88 83 LEU A O 1
ATOM 700 N N . MET A 1 84 ? -6.818 -5.024 11.342 1.00 71.12 84 MET A N 1
ATOM 701 C CA . MET A 1 84 ? -6.841 -5.193 12.793 1.00 71.12 84 MET A CA 1
ATOM 702 C C . MET A 1 84 ? -8.258 -5.212 13.376 1.00 71.12 84 MET A C 1
ATOM 704 O O . MET A 1 84 ? -8.422 -5.672 14.498 1.00 71.12 84 MET A O 1
ATOM 708 N N . LYS A 1 85 ? -9.291 -4.770 12.651 1.00 69.31 85 LYS A N 1
ATOM 709 C CA . LYS A 1 85 ? -10.693 -4.874 13.095 1.00 69.31 85 LYS A CA 1
ATOM 710 C C . LYS A 1 85 ? -11.304 -6.257 12.866 1.00 69.31 85 LYS A C 1
ATOM 712 O O . LYS A 1 85 ? -12.280 -6.587 13.532 1.00 69.31 85 LYS A O 1
ATOM 717 N N . ALA A 1 86 ? -10.747 -7.062 11.959 1.00 68.75 86 ALA A N 1
ATOM 718 C CA . ALA A 1 86 ? -11.249 -8.407 11.684 1.00 68.75 86 ALA A CA 1
ATOM 719 C C . ALA A 1 86 ? -11.190 -9.291 12.948 1.00 68.75 86 ALA A C 1
ATOM 721 O O . ALA A 1 86 ? -10.230 -9.171 13.702 1.00 68.75 86 ALA A O 1
ATOM 722 N N . PRO A 1 87 ? -12.169 -10.182 13.190 1.00 59.66 87 PRO A N 1
ATOM 723 C CA . PRO A 1 87 ? -12.226 -11.004 14.405 1.00 59.66 87 PRO A CA 1
ATOM 724 C C . PRO A 1 87 ? -10.986 -11.900 14.582 1.00 59.66 87 PRO A C 1
ATOM 726 O O . PRO A 1 87 ? -10.481 -12.040 15.691 1.00 59.66 87 PRO A O 1
ATOM 729 N N . ASP A 1 88 ? -10.409 -12.393 13.483 1.00 64.44 88 ASP A N 1
ATOM 730 C CA . ASP A 1 88 ? -9.197 -13.225 13.475 1.00 64.44 88 ASP A CA 1
ATOM 731 C C . ASP A 1 88 ? -7.904 -12.383 13.443 1.00 64.44 88 ASP A C 1
ATOM 733 O O . ASP A 1 88 ? -7.026 -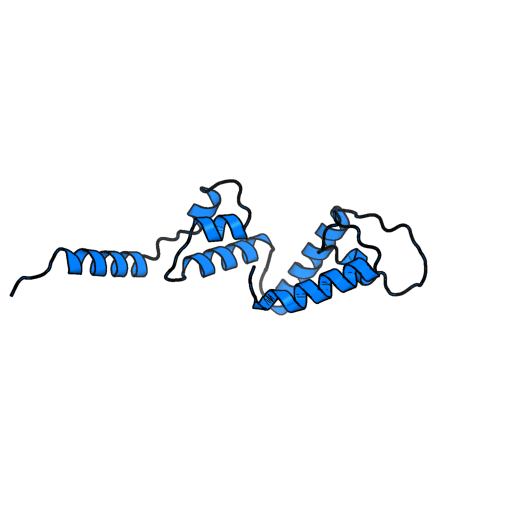12.578 12.593 1.00 64.44 88 ASP A O 1
ATOM 737 N N . ARG A 1 89 ? -7.796 -11.394 14.343 1.00 64.56 89 ARG A N 1
ATOM 738 C CA . ARG A 1 89 ? -6.688 -10.419 14.415 1.00 64.56 89 ARG A CA 1
ATOM 739 C C . ARG A 1 89 ? -5.324 -11.110 14.462 1.00 64.56 89 ARG A C 1
ATOM 741 O O . ARG A 1 89 ? -4.838 -11.492 15.523 1.00 64.56 89 ARG A O 1
ATOM 748 N N . ASN A 1 90 ? -4.644 -11.205 13.323 1.00 68.75 90 ASN A N 1
ATOM 749 C CA . ASN A 1 90 ? -3.298 -11.766 13.259 1.00 68.75 90 ASN A CA 1
ATOM 750 C C . ASN A 1 90 ? -2.256 -10.658 13.063 1.00 68.75 90 ASN A C 1
ATOM 752 O O . ASN A 1 90 ? -1.881 -10.304 11.943 1.00 68.75 90 ASN A O 1
ATOM 756 N N . LEU A 1 91 ? -1.755 -10.135 14.185 1.00 67.88 91 LEU A N 1
ATOM 757 C CA . LEU A 1 91 ? -0.715 -9.100 14.243 1.00 67.88 91 LEU A CA 1
ATOM 758 C C . LEU A 1 91 ? 0.538 -9.446 13.430 1.00 67.88 91 LEU A C 1
ATOM 760 O O . LEU A 1 91 ? 1.127 -8.569 12.794 1.00 67.88 91 LEU A O 1
ATOM 764 N N . GLN A 1 92 ? 0.941 -10.718 13.415 1.00 63.28 92 GLN A N 1
ATOM 765 C CA . GLN A 1 92 ? 2.095 -11.162 12.631 1.00 63.28 92 GLN A CA 1
ATOM 766 C C . GLN A 1 92 ? 1.796 -11.131 11.131 1.00 63.28 92 GLN A C 1
ATOM 768 O O . GLN A 1 92 ? 2.628 -10.672 10.350 1.00 63.28 92 GLN A O 1
ATOM 773 N N . LEU A 1 93 ? 0.592 -11.534 10.724 1.00 66.81 93 LEU A N 1
ATOM 774 C CA . LEU A 1 93 ? 0.157 -11.472 9.331 1.00 66.81 93 LEU A CA 1
ATOM 775 C C . LEU A 1 93 ? 0.075 -10.024 8.833 1.00 66.81 93 LEU A C 1
ATOM 777 O O . LEU A 1 93 ? 0.588 -9.727 7.755 1.00 66.81 93 LEU A O 1
ATOM 781 N N . VAL A 1 94 ? -0.490 -9.111 9.629 1.00 68.25 94 VAL A N 1
ATOM 782 C CA . VAL A 1 94 ? -0.558 -7.678 9.295 1.00 68.25 94 VAL A CA 1
ATOM 783 C C . VAL A 1 94 ? 0.845 -7.070 9.216 1.00 68.25 94 VAL A C 1
ATOM 785 O O . VAL A 1 94 ? 1.162 -6.373 8.250 1.00 68.25 94 VAL A O 1
ATOM 788 N N . ARG A 1 95 ? 1.739 -7.394 10.158 1.00 67.38 95 ARG A N 1
ATOM 789 C CA . ARG A 1 95 ? 3.146 -6.966 10.105 1.00 67.38 95 ARG A CA 1
ATOM 790 C C . ARG A 1 95 ? 3.850 -7.448 8.837 1.00 67.38 95 ARG A C 1
ATOM 792 O O . ARG A 1 95 ? 4.521 -6.645 8.183 1.00 67.38 95 ARG A O 1
ATOM 799 N N . CYS A 1 96 ? 3.711 -8.729 8.495 1.00 64.69 96 CYS A N 1
ATOM 800 C CA . CYS A 1 96 ? 4.299 -9.315 7.290 1.00 64.69 96 CYS A CA 1
ATOM 801 C C . CYS A 1 96 ? 3.742 -8.673 6.016 1.00 64.69 96 CYS A C 1
ATOM 803 O O . CYS A 1 96 ? 4.517 -8.333 5.127 1.00 64.69 96 CYS A O 1
ATOM 805 N N . LEU A 1 97 ? 2.425 -8.458 5.942 1.00 67.50 97 LEU A N 1
ATOM 806 C CA . LEU A 1 97 ? 1.763 -7.848 4.787 1.00 67.50 97 LEU A CA 1
ATOM 807 C C . LEU A 1 97 ? 2.220 -6.403 4.559 1.00 67.50 97 LEU A C 1
ATOM 809 O O . LEU A 1 97 ? 2.430 -5.981 3.424 1.00 67.50 97 LEU A O 1
ATOM 813 N N . LEU A 1 98 ? 2.386 -5.640 5.639 1.00 69.31 98 LEU A N 1
ATOM 814 C CA . LEU A 1 98 ? 2.834 -4.257 5.553 1.00 69.31 98 LEU A CA 1
ATOM 815 C C . LEU A 1 98 ? 4.358 -4.186 5.348 1.00 69.31 98 LEU A C 1
ATOM 817 O O . LEU A 1 98 ? 4.856 -3.229 4.756 1.00 69.31 98 LEU A O 1
ATOM 821 N N . GLY A 1 99 ? 5.126 -5.188 5.774 1.00 61.88 99 GLY A N 1
ATOM 822 C CA . GLY A 1 99 ? 6.587 -5.185 5.670 1.00 61.88 99 GLY A CA 1
ATOM 823 C C . GLY A 1 99 ? 7.254 -4.308 6.736 1.00 61.88 99 GLY A C 1
ATOM 824 O O . GLY A 1 99 ? 8.284 -3.683 6.481 1.00 61.88 99 GLY A O 1
ATOM 825 N N . HIS A 1 100 ? 6.655 -4.208 7.928 1.00 69.12 100 HIS A N 1
ATOM 826 C CA . HIS A 1 100 ? 7.262 -3.501 9.059 1.00 69.12 100 HIS A CA 1
ATOM 827 C C . HIS A 1 100 ? 8.402 -4.325 9.674 1.00 69.12 100 HIS A C 1
ATOM 829 O O . HIS A 1 100 ? 8.199 -5.449 10.140 1.00 69.12 100 HIS A O 1
ATOM 835 N N . ARG A 1 101 ? 9.607 -3.738 9.754 1.00 48.66 101 ARG A N 1
ATOM 836 C CA . ARG A 1 101 ? 10.753 -4.373 10.430 1.00 48.66 101 ARG A CA 1
ATOM 837 C C . ARG A 1 101 ? 10.557 -4.495 11.942 1.00 48.66 101 ARG A C 1
ATOM 839 O O . ARG A 1 101 ? 11.132 -5.407 12.523 1.00 48.66 101 ARG A O 1
ATOM 846 N N . SER A 1 102 ? 9.715 -3.665 12.565 1.00 50.00 102 SER A N 1
ATOM 847 C CA . SER A 1 102 ? 9.436 -3.698 14.009 1.00 50.00 102 SER A CA 1
ATOM 848 C C . SER A 1 102 ? 7.956 -3.951 14.329 1.00 50.00 102 SER A C 1
ATOM 850 O O . SER A 1 102 ? 7.074 -3.535 13.578 1.00 50.00 102 SER A O 1
ATOM 852 N N . LEU A 1 103 ? 7.686 -4.612 15.462 1.00 50.88 103 LEU A N 1
ATOM 853 C CA . LEU A 1 103 ? 6.334 -4.766 16.023 1.00 50.88 103 LEU A CA 1
ATOM 854 C C . LEU A 1 103 ? 5.787 -3.447 16.569 1.00 50.88 103 LEU A C 1
ATOM 856 O O . LEU A 1 103 ? 4.579 -3.251 16.536 1.00 50.88 103 LEU A O 1
ATOM 860 N N . THR A 1 104 ? 6.653 -2.531 17.010 1.00 50.06 104 THR A N 1
ATOM 861 C CA . THR A 1 104 ? 6.257 -1.249 17.616 1.00 50.06 104 THR A CA 1
ATOM 862 C C . THR A 1 104 ? 5.407 -0.399 16.673 1.00 50.06 104 THR A C 1
ATOM 864 O O . THR A 1 104 ? 4.362 0.087 17.080 1.00 50.06 104 THR A O 1
ATOM 867 N N . THR A 1 105 ? 5.760 -0.323 15.384 1.00 52.38 105 THR A N 1
ATOM 868 C CA . THR A 1 105 ? 4.948 0.406 14.390 1.00 52.38 105 THR A CA 1
ATOM 869 C C . THR A 1 105 ? 3.650 -0.312 14.042 1.00 52.38 105 THR A C 1
ATOM 871 O O . THR A 1 105 ? 2.787 0.288 13.429 1.00 52.38 105 THR A O 1
ATOM 874 N N . THR A 1 106 ? 3.512 -1.602 14.372 1.00 52.16 106 THR A N 1
ATOM 875 C CA . THR A 1 106 ? 2.263 -2.358 14.168 1.00 52.16 106 THR A CA 1
ATOM 876 C C . THR A 1 106 ? 1.355 -2.281 15.402 1.00 52.16 106 THR A C 1
ATOM 878 O O . THR A 1 106 ? 0.138 -2.336 15.261 1.00 52.16 106 THR A O 1
ATOM 881 N N . MET A 1 107 ? 1.931 -2.085 16.596 1.00 53.16 107 MET A N 1
ATOM 882 C CA . MET A 1 107 ? 1.183 -1.828 17.832 1.00 53.16 107 MET A CA 1
ATOM 883 C C . MET A 1 107 ? 0.473 -0.468 17.836 1.00 53.16 107 MET A C 1
ATOM 885 O O . MET A 1 107 ? -0.579 -0.371 18.450 1.00 53.16 107 MET A O 1
ATOM 889 N N . GLU A 1 108 ? 0.965 0.539 17.101 1.00 54.72 108 GLU A N 1
ATOM 890 C CA . GLU A 1 108 ? 0.248 1.817 16.893 1.00 54.72 108 GLU A CA 1
ATOM 891 C C . GLU A 1 108 ? -1.147 1.639 16.256 1.00 54.72 108 GLU A C 1
ATOM 893 O O . GLU A 1 108 ? -1.974 2.542 16.331 1.00 54.72 108 GLU A O 1
ATOM 898 N N . TYR A 1 109 ? -1.426 0.488 15.629 1.00 51.59 109 TYR A N 1
ATOM 899 C CA . TYR A 1 109 ? -2.726 0.177 15.016 1.00 51.59 109 TYR A CA 1
ATOM 900 C C . TYR A 1 109 ? -3.653 -0.634 15.915 1.00 51.59 109 TYR A C 1
ATOM 902 O O . TYR A 1 109 ? -4.797 -0.887 15.533 1.00 51.59 109 TYR A O 1
ATOM 910 N N . ILE A 1 110 ? -3.166 -1.066 17.079 1.00 53.97 110 ILE A N 1
ATOM 911 C CA . ILE A 1 110 ? -4.001 -1.635 18.128 1.00 53.97 110 ILE A CA 1
ATOM 912 C C . ILE A 1 110 ? -4.585 -0.443 18.884 1.00 53.97 110 ILE A C 1
ATOM 914 O O . ILE A 1 110 ? -4.221 -0.166 20.023 1.00 53.97 110 ILE A O 1
ATOM 918 N N . ASP A 1 111 ? -5.492 0.286 18.237 1.00 50.50 111 ASP A N 1
ATOM 919 C CA . ASP A 1 111 ? -6.528 0.938 19.022 1.00 50.50 111 ASP A CA 1
ATOM 920 C C . ASP A 1 111 ? -7.293 -0.246 19.610 1.00 50.50 111 ASP A C 1
ATOM 922 O O . ASP A 1 111 ? -7.872 -1.046 18.864 1.00 50.50 111 ASP A O 1
ATOM 926 N N . ILE A 1 112 ? -7.108 -0.505 20.907 1.00 50.69 112 ILE A N 1
ATOM 927 C CA . ILE A 1 112 ? -7.825 -1.579 21.584 1.00 50.69 112 ILE A CA 1
ATOM 928 C C . ILE A 1 112 ? -9.282 -1.185 21.445 1.00 50.69 112 ILE A C 1
ATOM 930 O O . ILE A 1 112 ? -9.771 -0.326 22.170 1.00 50.69 112 ILE A O 1
ATOM 934 N N . ASP A 1 113 ? -9.938 -1.760 20.444 1.00 56.59 113 ASP A N 1
ATOM 935 C CA . ASP A 1 113 ? -11.365 -1.622 20.266 1.00 56.59 113 ASP A CA 1
ATOM 936 C C . ASP A 1 113 ? -11.991 -2.179 21.545 1.00 56.59 113 ASP A C 1
ATOM 938 O O . ASP A 1 113 ? -12.037 -3.396 21.748 1.00 56.59 113 ASP A O 1
ATOM 942 N N . MET A 1 114 ? -12.337 -1.270 22.458 1.00 57.38 114 MET A N 1
ATOM 943 C CA . MET A 1 114 ? -12.827 -1.583 23.797 1.00 57.38 114 MET A CA 1
ATOM 944 C C . MET A 1 114 ? -14.099 -2.424 23.721 1.00 57.38 114 MET A C 1
ATOM 946 O O . MET A 1 114 ? -14.374 -3.189 24.640 1.00 57.38 114 MET A O 1
ATOM 950 N N . GLU A 1 115 ? -14.833 -2.345 22.608 1.00 57.44 115 GLU A N 1
ATOM 951 C CA . GLU A 1 115 ? -15.992 -3.189 22.347 1.00 57.44 115 GLU A CA 1
ATOM 952 C C . GLU A 1 115 ? -15.578 -4.650 22.119 1.00 57.44 115 GLU A C 1
ATOM 954 O O . GLU A 1 115 ? -16.206 -5.571 22.638 1.00 57.44 115 GLU A O 1
ATOM 959 N N . ILE A 1 116 ? -14.483 -4.880 21.390 1.00 61.94 116 ILE A N 1
ATOM 960 C CA . ILE A 1 116 ? -13.948 -6.226 21.148 1.00 61.94 116 ILE A CA 1
ATOM 961 C C . ILE A 1 116 ? -13.232 -6.757 22.390 1.00 61.94 116 ILE A C 1
ATOM 963 O O . ILE A 1 116 ? -13.420 -7.918 22.734 1.00 61.94 116 ILE A O 1
ATOM 967 N N . ALA A 1 117 ? -12.477 -5.920 23.107 1.00 59.06 117 ALA A N 1
ATOM 968 C CA . ALA A 1 117 ? -11.899 -6.304 24.395 1.00 59.06 117 ALA A CA 1
ATOM 969 C C . ALA A 1 117 ? -12.989 -6.682 25.411 1.00 59.06 117 ALA A C 1
ATOM 971 O O . ALA A 1 117 ? -12.841 -7.684 26.107 1.00 59.06 117 ALA A O 1
ATOM 972 N N . GLY A 1 118 ? -14.097 -5.932 25.440 1.00 65.88 118 GLY A N 1
ATOM 973 C CA . GLY A 1 118 ? -15.279 -6.241 26.240 1.00 65.88 118 GLY A CA 1
ATOM 974 C C . GLY A 1 118 ? -15.892 -7.589 25.870 1.00 65.88 118 GLY A C 1
ATOM 975 O O . GLY A 1 118 ? -16.022 -8.441 26.737 1.00 65.88 118 GLY A O 1
ATOM 976 N N . LYS A 1 119 ? -16.170 -7.837 24.583 1.00 69.00 119 LYS A N 1
ATOM 977 C CA . LYS A 1 119 ? -16.749 -9.113 24.116 1.00 69.00 119 LYS A CA 1
ATOM 978 C C . LYS A 1 119 ? -15.840 -10.317 24.363 1.00 69.00 119 LYS A C 1
ATOM 980 O O . LYS A 1 119 ? -16.324 -11.375 24.753 1.00 69.00 119 LYS A O 1
ATOM 985 N N . THR A 1 120 ? -14.531 -10.177 24.152 1.00 69.00 120 THR A N 1
ATOM 986 C CA . THR A 1 120 ? -13.570 -11.249 24.448 1.00 69.00 120 THR A CA 1
ATOM 987 C C . THR A 1 120 ? -13.515 -11.522 25.946 1.00 69.00 120 THR A C 1
ATOM 989 O O . THR A 1 120 ? -13.546 -12.678 26.353 1.00 69.00 120 THR A O 1
ATOM 992 N N . LEU A 1 121 ? -13.484 -10.473 26.772 1.00 67.44 121 LEU A N 1
ATOM 993 C CA . LEU A 1 121 ? -13.491 -10.616 28.223 1.00 67.44 121 LEU A CA 1
ATOM 994 C C . LEU A 1 121 ? -14.801 -11.237 28.723 1.00 67.44 121 LEU A C 1
ATOM 996 O O . LEU A 1 121 ? -14.749 -12.113 29.572 1.00 67.44 121 LEU A O 1
ATOM 1000 N N . GLU A 1 122 ? -15.952 -10.839 28.180 1.00 73.62 122 GLU A N 1
ATOM 1001 C CA . GLU A 1 122 ? -17.251 -11.455 28.472 1.00 73.62 122 GLU A CA 1
ATOM 1002 C C . GLU A 1 122 ? -17.278 -12.932 28.077 1.00 73.62 122 GLU A C 1
ATOM 1004 O O . GLU A 1 122 ? -17.755 -13.748 28.856 1.00 73.62 122 GLU A O 1
ATOM 1009 N N . SER A 1 123 ? -16.733 -13.299 26.914 1.00 72.69 123 SER A N 1
ATOM 1010 C CA . SER A 1 123 ? -16.686 -14.695 26.464 1.00 72.69 123 SER A CA 1
ATOM 1011 C C . SER A 1 123 ? -15.760 -15.563 27.323 1.00 72.69 123 SER A C 1
ATOM 1013 O O . SER A 1 123 ? -16.108 -16.700 27.629 1.00 72.69 123 SER A O 1
ATOM 1015 N N . GLU A 1 124 ? -14.595 -15.046 27.716 1.00 73.31 124 GLU A N 1
ATOM 1016 C CA . GLU A 1 124 ? -13.664 -15.744 28.614 1.00 73.31 124 GLU A CA 1
ATOM 1017 C C . GLU A 1 124 ? -14.249 -15.839 30.030 1.00 73.31 124 GLU A C 1
ATOM 1019 O O . GLU A 1 124 ? -14.278 -16.911 30.629 1.00 73.31 124 GLU A O 1
ATOM 1024 N N . LEU A 1 125 ? -14.799 -14.742 30.562 1.00 70.06 125 LEU A N 1
ATOM 1025 C CA . LEU A 1 125 ? -15.452 -14.736 31.871 1.00 70.06 125 LEU A CA 1
ATOM 1026 C C . LEU A 1 125 ? -16.698 -15.619 31.896 1.00 70.06 125 LEU A C 1
ATOM 1028 O O . LEU A 1 125 ? -16.931 -16.247 32.917 1.00 70.06 125 LEU A O 1
ATOM 1032 N N . ALA A 1 126 ? -17.464 -15.725 30.811 1.00 71.31 126 ALA A N 1
ATOM 1033 C CA . ALA A 1 126 ? -18.602 -16.641 30.724 1.00 71.31 126 ALA A CA 1
ATOM 1034 C C . ALA A 1 126 ? -18.180 -18.111 30.868 1.00 71.31 126 ALA A C 1
ATOM 1036 O O . ALA A 1 126 ? -18.938 -18.906 31.410 1.00 71.31 126 ALA A O 1
ATOM 1037 N N . PHE A 1 127 ? -16.965 -18.467 30.440 1.00 67.00 127 PHE A N 1
ATOM 1038 C CA . PHE A 1 127 ? -16.413 -19.809 30.625 1.00 67.00 127 PHE A CA 1
ATOM 1039 C C . PHE A 1 127 ? -15.970 -20.071 32.078 1.00 67.00 127 PHE A C 1
ATOM 1041 O O . PHE A 1 127 ? -16.074 -21.191 32.568 1.00 67.00 127 PHE A O 1
ATOM 1048 N N . TYR A 1 128 ? -15.486 -19.042 32.784 1.00 60.66 128 TYR A N 1
ATOM 1049 C CA . TYR A 1 128 ? -15.027 -19.152 34.179 1.00 60.66 128 TYR A CA 1
ATOM 1050 C C . TYR A 1 128 ? -16.126 -18.938 35.226 1.00 60.66 128 TYR A C 1
ATOM 1052 O O . TYR A 1 128 ? -16.054 -19.497 36.319 1.00 60.66 128 TYR A O 1
ATOM 1060 N N . LEU A 1 129 ? -17.118 -18.107 34.914 1.00 66.88 129 LEU A N 1
ATOM 1061 C CA . LEU A 1 129 ? -18.257 -17.762 35.762 1.00 66.88 129 LEU A CA 1
ATOM 1062 C C . LEU A 1 129 ? -19.459 -18.647 35.460 1.00 66.88 129 LEU A C 1
ATOM 1064 O O . LEU A 1 129 ? -20.586 -18.195 35.651 1.00 66.88 129 LEU A O 1
ATOM 1068 N N . ASP A 1 130 ? -19.222 -19.874 34.990 1.00 58.59 130 ASP A N 1
ATOM 1069 C CA . ASP A 1 130 ? -20.248 -20.894 34.838 1.00 58.59 130 ASP A CA 1
ATOM 1070 C C . ASP A 1 130 ? -20.947 -21.043 36.200 1.00 58.59 130 ASP A C 1
ATOM 1072 O O . ASP A 1 130 ? -20.471 -21.698 37.136 1.00 58.59 130 ASP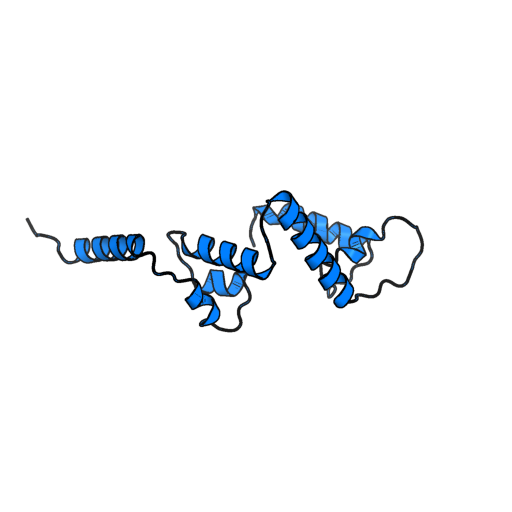 A O 1
ATOM 1076 N N . LEU A 1 131 ? -22.044 -20.292 36.337 1.00 55.91 131 LEU A N 1
ATOM 1077 C CA . LEU A 1 131 ? -23.041 -20.353 37.384 1.00 55.91 131 LEU A CA 1
ATOM 1078 C C . LEU A 1 131 ? -23.627 -21.745 37.240 1.00 55.91 131 LEU A C 1
ATOM 1080 O O . LEU A 1 131 ? -24.634 -21.943 36.567 1.00 55.91 131 LEU A O 1
ATOM 1084 N N . SER A 1 132 ? -22.904 -22.699 37.817 1.00 41.84 132 SER A N 1
ATOM 1085 C CA . SER A 1 132 ? -23.314 -24.076 37.995 1.00 41.84 132 SER A CA 1
ATOM 1086 C C . SER A 1 132 ? -24.708 -24.071 38.611 1.00 41.84 132 SER A C 1
ATOM 1088 O O . SER A 1 132 ? -24.888 -23.790 39.798 1.00 41.84 132 SER A O 1
ATOM 1090 N N . VAL A 1 133 ? -25.694 -24.338 37.761 1.00 41.44 133 VAL A N 1
ATOM 1091 C CA . VAL A 1 133 ? -26.995 -24.872 38.151 1.00 41.44 133 VAL A CA 1
ATOM 1092 C C . VAL A 1 133 ? -26.988 -26.342 37.783 1.00 41.44 133 VAL A C 1
ATOM 1094 O O . VAL A 1 133 ? -26.639 -26.650 36.622 1.00 41.44 133 VAL A O 1
#

Sequence (133 aa):
MIPQLKPRLAQLVEQAKACGAKENDPLFDLTRLRFRHHGRHVSYQYHHDREKQHLRSFFNRLSKECGFAVSPHRFRHTLATELMKAPDRNLQLVRCLLGHRSLTTTMEYIDIDMEIAGKTLESELAFYLDLSV

Radius of gyration: 22.03 Å; Cα contacts (8 Å, |Δi|>4): 57; chains: 1; bounding box: 45×40×70 Å

Nearest PDB structures (foldseek):
  3r8f-assembly1_D  TM=4.023E-01  e=9.343E+00  Aquifex aeolicus

Foldseek 3Di:
DPPVCVVVLVVLVVLLVVLVDDPPDDSPPVVSSPPPPDPDPDPDDDDPVVSVVVQVVVQVVVCVVVVHRGHPVVVLLVVLLVCCPDLPRDLVVSCVVSVPPDSVVSVVSPPVPVVSVVVVCCVVVCVVVVPPD

Secondary structure (DSSP, 8-state):
--GGGHHHHHHHHHHHHHTT--TTS-TT-HHHHHGGGS---------HHHHHHHHHHHHHHHHHHHTS---HHHHHHHHHHHHHHSSS--HHHHHHHHT-S-SHHHHTT----HHHHHHHHHHHHHHH-----

InterPro domains:
  IPR002104 Integrase, catalytic domain [PF00589] (50-114)
  IPR002104 Integrase, catalytic domain [PS51898] (1-122)
  IPR011010 DNA breaking-rejoining enzyme, catalytic core [SSF56349] (10-116)
  IPR013762 Integrase-like, catalytic domain superfamily [G3DSA:1.10.443.10] (1-125)